Protein AF-A0A7M2WQ96-F1 (afdb_monomer)

Radius of gyration: 21.49 Å; Cα contacts (8 Å, |Δi|>4): 240; chains: 1; bounding box: 74×27×40 Å

Secondary structure (DSSP, 8-state):
--HHHHHHHHHHHHHHHHHGGG-----EEE---S------GGG-EEESS--SEEEEEEEEE--S---TTS-SB-HHHHHHHHHHHHHTT-SEEE---TT---EEEEEETTEEEEEEB-SSTT--BEEEEEEEPP-

Nearest PDB structures (foldseek):
  7sa7-assembly4_D  TM=3.647E-01  e=1.748E+00  Homo sapiens
  5i7p-assembly1_A  TM=3.493E-01  e=2.413E+00  Homo sapiens
  2kc5-assembly1_A  TM=4.241E-01  e=8.759E+00  Escherichia coli K-12
  3g7k-assembly1_B  TM=3.900E-01  e=9.964E+00  Eubacterium barkeri
  6uug-assembly1_A  TM=2.783E-01  e=9.342E+00  Pseudomonas fluorescens Pf0-1

Structure (mmCIF, N/CA/C/O backbone):
data_AF-A0A7M2WQ96-F1
#
_entry.id   AF-A0A7M2WQ96-F1
#
loop_
_atom_site.group_PDB
_atom_site.id
_atom_site.type_symbol
_atom_site.label_atom_id
_atom_site.label_alt_id
_atom_site.label_comp_id
_atom_site.label_asym_id
_atom_site.label_entity_id
_atom_site.label_seq_id
_atom_site.pdbx_PDB_ins_code
_atom_site.Cartn_x
_atom_site.Cartn_y
_atom_site.Cartn_z
_atom_site.occupancy
_atom_site.B_iso_or_equiv
_atom_site.auth_seq_id
_atom_site.auth_comp_id
_atom_site.auth_asym_id
_atom_site.auth_atom_id
_atom_site.pdbx_PDB_model_num
ATOM 1 N N . MET A 1 1 ? -58.706 2.423 -22.408 1.00 50.62 1 MET A N 1
ATOM 2 C CA . MET A 1 1 ? -57.284 2.558 -22.021 1.00 50.62 1 MET A CA 1
ATOM 3 C C . MET A 1 1 ? -57.233 2.533 -20.495 1.00 50.62 1 MET A C 1
ATOM 5 O O . MET A 1 1 ? -57.739 3.456 -19.873 1.00 50.62 1 MET A O 1
ATOM 9 N N . ASN A 1 2 ? -56.808 1.419 -19.890 1.00 46.25 2 ASN A N 1
ATOM 10 C CA . ASN A 1 2 ? -56.993 1.155 -18.454 1.00 46.25 2 ASN A CA 1
ATOM 11 C C . ASN A 1 2 ? -56.008 1.972 -17.598 1.00 46.25 2 ASN A C 1
ATOM 13 O O . ASN A 1 2 ? -54.815 1.677 -17.581 1.00 46.25 2 ASN A O 1
ATOM 17 N N . LEU A 1 3 ? -56.512 2.969 -16.858 1.00 53.66 3 LEU A N 1
ATOM 18 C CA . LEU A 1 3 ? -55.719 3.820 -15.952 1.00 53.66 3 LEU A CA 1
ATOM 19 C C . LEU A 1 3 ? -55.019 3.041 -14.816 1.00 53.66 3 LEU A C 1
ATOM 21 O O . LEU A 1 3 ? -54.061 3.542 -14.229 1.00 53.66 3 LEU A O 1
ATOM 25 N N . SER A 1 4 ? -55.465 1.819 -14.503 1.00 52.53 4 SER A N 1
ATOM 26 C CA . SER A 1 4 ? -54.867 0.964 -13.467 1.00 52.53 4 SER A CA 1
ATOM 27 C C . SER A 1 4 ? -53.479 0.427 -13.842 1.00 52.53 4 SER A C 1
ATOM 29 O O . SER A 1 4 ? -52.626 0.312 -12.964 1.00 52.53 4 SER A O 1
ATOM 31 N N . LEU A 1 5 ? -53.224 0.170 -15.131 1.00 52.66 5 LEU A N 1
ATOM 32 C CA . LEU A 1 5 ? -51.937 -0.340 -15.627 1.00 52.66 5 LEU A CA 1
ATOM 33 C C . LEU A 1 5 ? -50.835 0.731 -15.558 1.00 52.66 5 LEU A C 1
ATOM 35 O O . LEU A 1 5 ? -49.722 0.445 -15.127 1.00 52.66 5 LEU A O 1
ATOM 39 N N . LEU A 1 6 ? -51.168 1.985 -15.889 1.00 52.81 6 LEU A N 1
ATOM 40 C CA . LEU A 1 6 ? -50.250 3.130 -15.793 1.00 52.81 6 LEU A CA 1
ATOM 41 C C . LEU A 1 6 ? -49.799 3.396 -14.346 1.00 52.81 6 LEU A C 1
ATOM 43 O O . LEU A 1 6 ? -48.627 3.669 -14.099 1.00 52.81 6 LEU A O 1
ATOM 47 N N . ARG A 1 7 ? -50.711 3.254 -13.376 1.00 56.72 7 ARG A N 1
ATOM 48 C CA . ARG A 1 7 ? -50.422 3.447 -11.946 1.00 56.72 7 ARG A CA 1
ATOM 49 C C . ARG A 1 7 ? -49.571 2.315 -11.351 1.00 56.72 7 ARG A C 1
ATOM 51 O O . ARG A 1 7 ? -48.747 2.585 -10.480 1.00 56.72 7 ARG A O 1
ATOM 58 N N . GLN A 1 8 ? -49.732 1.078 -11.833 1.00 57.31 8 GLN A N 1
ATOM 59 C CA . GLN A 1 8 ? -48.873 -0.055 -11.457 1.00 57.31 8 GLN A CA 1
ATOM 60 C C . GLN A 1 8 ? -47.435 0.127 -11.961 1.00 57.31 8 GLN A C 1
ATOM 62 O O . GLN A 1 8 ? -46.496 -0.062 -11.189 1.00 57.31 8 GLN A O 1
ATOM 67 N N . SER A 1 9 ? -47.250 0.564 -13.211 1.00 60.22 9 SER A N 1
ATOM 68 C CA . SER A 1 9 ? -45.914 0.805 -13.773 1.00 60.22 9 SER A CA 1
ATOM 69 C C . SER A 1 9 ? -45.157 1.925 -13.051 1.00 60.22 9 SER A C 1
ATOM 71 O O . SER A 1 9 ? -43.971 1.761 -12.776 1.00 60.22 9 SER A O 1
ATOM 73 N N . SER A 1 10 ? -45.819 3.023 -12.665 1.00 64.94 10 SER A N 1
ATOM 74 C CA . SER A 1 10 ? -45.162 4.101 -11.903 1.00 64.94 10 SER A CA 1
ATOM 75 C C . SER A 1 10 ? -44.695 3.661 -10.512 1.00 64.94 10 SER A C 1
ATOM 77 O O . SER A 1 10 ? -43.634 4.091 -10.065 1.00 64.94 10 SER A O 1
ATOM 79 N N . PHE A 1 11 ? -45.445 2.784 -9.838 1.00 68.31 11 PHE A N 1
ATOM 80 C CA . PHE A 1 11 ? -45.073 2.290 -8.508 1.00 68.31 11 PHE A CA 1
ATOM 81 C C . PHE A 1 11 ? -43.862 1.351 -8.566 1.00 68.31 11 PHE A C 1
ATOM 83 O O . PHE A 1 11 ? -42.965 1.442 -7.732 1.00 68.31 11 PHE A O 1
ATOM 90 N N . VAL A 1 12 ? -43.802 0.492 -9.590 1.00 72.81 12 VAL A N 1
ATOM 91 C CA . VAL A 1 12 ? -42.665 -0.412 -9.821 1.00 72.81 12 VAL A CA 1
ATOM 92 C C . VAL A 1 12 ? -41.401 0.378 -10.172 1.00 72.81 12 VAL A C 1
ATOM 94 O O . VAL A 1 12 ? -40.342 0.100 -9.618 1.00 72.81 12 VAL A O 1
ATOM 97 N N . VAL A 1 13 ? -41.505 1.408 -11.019 1.00 74.56 13 VAL A N 1
ATOM 98 C CA . VAL A 1 13 ? -40.361 2.271 -11.372 1.00 74.56 13 VAL A CA 1
ATOM 99 C C . VAL A 1 13 ? -39.829 3.026 -10.149 1.00 74.56 13 VAL A C 1
ATOM 101 O O . VAL A 1 13 ? -38.616 3.098 -9.955 1.00 74.56 13 VAL A O 1
ATOM 104 N N . MET A 1 14 ? -40.715 3.530 -9.285 1.00 74.38 14 MET A N 1
ATOM 105 C CA . MET A 1 14 ? -40.312 4.210 -8.051 1.00 74.38 14 MET A CA 1
ATOM 106 C C . MET A 1 14 ? -39.611 3.251 -7.075 1.00 74.38 14 MET A C 1
ATOM 108 O O . MET A 1 14 ? -38.559 3.590 -6.540 1.00 74.38 14 MET A O 1
ATOM 112 N N . LEU A 1 15 ? -40.132 2.030 -6.911 1.00 75.19 15 LEU A N 1
ATOM 113 C CA . LEU A 1 15 ? -39.548 1.011 -6.033 1.00 75.19 15 LEU A CA 1
ATOM 114 C C . LEU A 1 15 ? -38.154 0.556 -6.511 1.00 75.19 15 LEU A C 1
ATOM 116 O O . LEU A 1 15 ? -37.229 0.426 -5.708 1.00 75.19 15 LEU A O 1
ATOM 120 N N . VAL A 1 16 ? -37.986 0.362 -7.824 1.00 72.06 16 VAL A N 1
ATOM 121 C CA . VAL A 1 16 ? -36.699 -0.017 -8.435 1.00 72.06 16 VAL A CA 1
ATOM 122 C C . VAL A 1 16 ? -35.679 1.122 -8.319 1.00 72.06 16 VAL A C 1
ATOM 124 O O . VAL A 1 16 ? -34.520 0.870 -7.990 1.00 72.06 16 VAL A O 1
ATOM 127 N N . SER A 1 17 ? -36.107 2.379 -8.491 1.00 68.25 17 SER A N 1
ATOM 128 C CA . SER A 1 17 ? -35.241 3.550 -8.300 1.00 68.25 17 SER A CA 1
ATOM 129 C C . SER A 1 17 ? -34.750 3.695 -6.856 1.00 68.25 17 SER A C 1
ATOM 131 O O . SER A 1 17 ? -33.622 4.140 -6.650 1.00 68.25 17 SER A O 1
ATOM 133 N N . THR A 1 18 ? -35.558 3.331 -5.854 1.00 69.06 18 THR A N 1
ATOM 134 C CA . THR A 1 18 ? -35.142 3.390 -4.443 1.00 69.06 18 THR A CA 1
ATOM 135 C C . THR A 1 18 ? -34.155 2.275 -4.080 1.00 69.06 18 THR A C 1
ATOM 137 O O . THR A 1 18 ? -33.228 2.526 -3.313 1.00 69.06 18 THR A O 1
ATOM 140 N N . MET A 1 19 ? -34.275 1.070 -4.656 1.00 66.75 19 MET A N 1
ATOM 141 C CA . MET A 1 19 ? -33.311 -0.012 -4.389 1.00 66.75 19 MET A CA 1
ATOM 142 C C . MET A 1 19 ? -31.907 0.269 -4.942 1.00 66.75 19 MET A C 1
ATOM 144 O O . MET A 1 19 ? -30.928 -0.148 -4.328 1.00 66.75 19 MET A O 1
ATOM 148 N N . MET A 1 20 ? -31.781 1.010 -6.049 1.00 64.69 20 MET A N 1
ATOM 149 C CA . MET A 1 20 ? -30.467 1.357 -6.616 1.00 64.69 20 MET A CA 1
ATOM 150 C C . MET A 1 20 ? -29.652 2.321 -5.735 1.00 64.69 20 MET A C 1
ATOM 152 O O . MET A 1 20 ? -28.431 2.371 -5.856 1.00 64.69 20 MET A O 1
ATOM 156 N N . LEU A 1 21 ? -30.293 3.049 -4.813 1.00 63.53 21 LEU A N 1
ATOM 157 C CA . LEU A 1 21 ? -29.623 4.014 -3.930 1.00 63.53 21 LEU A CA 1
ATOM 158 C C . LEU A 1 21 ? -28.913 3.369 -2.726 1.00 63.53 21 LEU A C 1
ATOM 160 O O . LEU A 1 21 ? -28.171 4.053 -2.026 1.00 63.53 21 LEU A O 1
ATOM 164 N N . LEU A 1 22 ? -29.109 2.068 -2.478 1.00 60.03 22 LEU A N 1
ATOM 165 C CA . LEU A 1 22 ? -28.525 1.363 -1.327 1.00 60.03 22 LEU A CA 1
ATOM 166 C C . LEU A 1 22 ? -27.207 0.633 -1.649 1.00 60.03 22 LEU A C 1
ATOM 168 O O . LEU A 1 22 ? -26.579 0.073 -0.752 1.00 60.03 22 LEU A O 1
ATOM 172 N N . CYS A 1 23 ? -26.742 0.663 -2.901 1.00 58.31 23 CYS A N 1
ATOM 173 C CA . CYS A 1 23 ? -25.474 0.055 -3.315 1.00 58.31 23 CYS A CA 1
ATOM 174 C C . CYS A 1 23 ? -24.285 1.013 -3.113 1.00 58.31 23 CYS A C 1
ATOM 176 O O . CYS A 1 23 ? -23.591 1.371 -4.060 1.00 58.31 23 CYS A O 1
ATOM 178 N N . GLY A 1 24 ? -24.045 1.443 -1.874 1.00 57.66 24 GLY A N 1
ATOM 179 C CA . GLY A 1 24 ? -22.825 2.160 -1.499 1.00 57.66 24 GLY A CA 1
ATOM 180 C C . GLY A 1 24 ? -21.794 1.200 -0.906 1.00 57.66 24 GLY A C 1
ATOM 181 O O . GLY A 1 24 ? -21.952 0.760 0.230 1.00 57.66 24 GLY A O 1
ATOM 182 N N . CYS A 1 25 ? -20.728 0.873 -1.642 1.00 64.06 25 CYS A N 1
ATOM 183 C CA . CYS A 1 25 ? -19.569 0.179 -1.072 1.00 64.06 25 CYS A CA 1
ATOM 184 C C . CYS A 1 25 ? -18.774 1.185 -0.223 1.00 64.06 25 CYS A C 1
ATOM 186 O O . CYS A 1 25 ? -17.963 1.949 -0.740 1.00 64.06 25 CYS A O 1
ATOM 188 N N . GLY A 1 26 ? -19.085 1.268 1.070 1.00 70.25 26 GLY A N 1
ATOM 189 C CA . GLY A 1 26 ? -18.451 2.216 1.984 1.00 70.25 26 GLY A CA 1
ATOM 190 C C . GLY A 1 26 ? -17.167 1.653 2.587 1.00 70.25 26 GLY A C 1
ATOM 191 O O . GLY A 1 26 ? -17.224 0.851 3.519 1.00 70.25 26 GLY A O 1
ATOM 192 N N . SER A 1 27 ? -16.007 2.091 2.101 1.00 79.25 27 SER A N 1
ATOM 193 C CA . SER A 1 27 ? -14.752 1.964 2.847 1.00 79.25 27 SER A CA 1
ATOM 194 C C . SER A 1 27 ? -14.694 3.040 3.930 1.00 79.25 27 SER A C 1
ATOM 196 O O . SER A 1 27 ? -14.905 4.218 3.642 1.00 79.25 27 SER A O 1
ATOM 198 N N . THR A 1 28 ? -14.395 2.659 5.168 1.00 86.88 28 THR A N 1
ATOM 199 C CA . THR A 1 28 ? -14.313 3.584 6.304 1.00 86.88 28 THR A CA 1
ATOM 200 C C . THR A 1 28 ? -12.869 3.708 6.777 1.00 86.88 28 THR A C 1
ATOM 202 O O . THR A 1 28 ? -12.295 2.745 7.290 1.00 86.88 28 THR A O 1
ATOM 205 N N . VAL A 1 29 ? -12.296 4.905 6.643 1.00 88.00 29 VAL A N 1
ATOM 206 C CA . VAL A 1 29 ? -11.021 5.250 7.285 1.00 88.00 29 VAL A CA 1
ATOM 207 C C . VAL A 1 29 ? -11.301 5.590 8.743 1.00 88.00 29 VAL A C 1
ATOM 209 O O . VAL A 1 29 ? -12.148 6.440 9.022 1.00 88.00 29 VAL A O 1
ATOM 212 N N . VAL A 1 30 ? -10.610 4.936 9.672 1.00 91.38 30 VAL A N 1
ATOM 213 C CA . VAL A 1 30 ? -10.720 5.224 11.107 1.00 91.38 30 VAL A CA 1
ATOM 214 C C . VAL A 1 30 ? -9.448 5.900 11.632 1.00 91.38 30 VAL A C 1
ATOM 216 O O . VAL A 1 30 ? -8.381 5.729 11.036 1.00 91.38 30 VAL A O 1
ATOM 219 N N . PRO A 1 31 ? -9.541 6.696 12.715 1.00 89.38 31 PRO A N 1
ATOM 220 C CA . PRO A 1 31 ? -8.373 7.336 13.312 1.00 89.38 31 PRO A CA 1
ATOM 221 C C . PRO A 1 31 ? -7.343 6.309 13.782 1.00 89.38 31 PRO A C 1
ATOM 223 O O . PRO A 1 31 ? -7.708 5.280 14.351 1.00 89.38 31 PRO A O 1
ATOM 226 N N . THR A 1 32 ? -6.062 6.617 13.592 1.00 87.31 32 THR A N 1
ATOM 227 C CA . THR A 1 32 ? -4.958 5.766 14.042 1.00 87.31 32 THR A CA 1
ATOM 228 C C . THR A 1 32 ? -4.967 5.627 15.565 1.00 87.31 32 THR A C 1
ATOM 230 O O . THR A 1 32 ? -5.014 6.632 16.276 1.00 87.31 32 THR A O 1
ATOM 233 N N . THR A 1 33 ? -4.864 4.405 16.091 1.00 86.94 33 THR A N 1
ATOM 234 C CA . THR A 1 33 ? -4.889 4.163 17.552 1.00 86.94 33 THR A CA 1
ATOM 235 C C . THR A 1 33 ? -3.541 4.387 18.252 1.00 86.94 33 THR A C 1
ATOM 237 O O . THR A 1 33 ? -3.394 4.052 19.424 1.00 86.94 33 THR A O 1
ATOM 240 N N . GLY A 1 34 ? -2.549 4.938 17.549 1.00 83.62 34 GLY A N 1
ATOM 241 C CA . GLY A 1 34 ? -1.189 5.161 18.046 1.00 83.62 34 GLY A CA 1
ATOM 242 C C . GLY A 1 34 ? -0.156 4.163 17.501 1.00 83.62 34 GLY A C 1
ATOM 243 O O . GLY A 1 34 ? -0.461 3.404 16.578 1.00 83.62 34 GLY A O 1
ATOM 244 N N . PRO A 1 35 ? 1.081 4.183 18.036 1.00 85.69 35 PRO A N 1
ATOM 245 C CA . PRO A 1 35 ? 2.169 3.316 17.588 1.00 85.69 35 PRO A CA 1
ATOM 246 C C . PRO A 1 35 ? 1.820 1.831 17.712 1.00 85.69 35 PRO A C 1
ATOM 248 O O . PRO A 1 35 ? 1.221 1.401 18.699 1.00 85.69 35 PRO A O 1
ATOM 251 N N . ARG A 1 36 ? 2.233 1.041 16.722 1.00 88.94 36 ARG A N 1
ATOM 252 C CA . ARG A 1 36 ? 2.021 -0.409 16.669 1.00 88.94 36 ARG A CA 1
ATOM 253 C C . ARG A 1 36 ? 3.369 -1.132 16.698 1.00 88.94 36 ARG A C 1
ATOM 255 O O . ARG A 1 36 ? 4.342 -0.596 16.168 1.00 88.94 36 ARG A O 1
ATOM 262 N N . PRO A 1 37 ? 3.454 -2.332 17.298 1.00 92.12 37 PRO A N 1
ATOM 263 C CA . PRO A 1 37 ? 4.637 -3.168 17.143 1.00 92.12 37 PRO A CA 1
ATOM 264 C C . PRO A 1 37 ? 4.793 -3.568 15.674 1.00 92.12 37 PRO A C 1
ATOM 266 O O . PRO A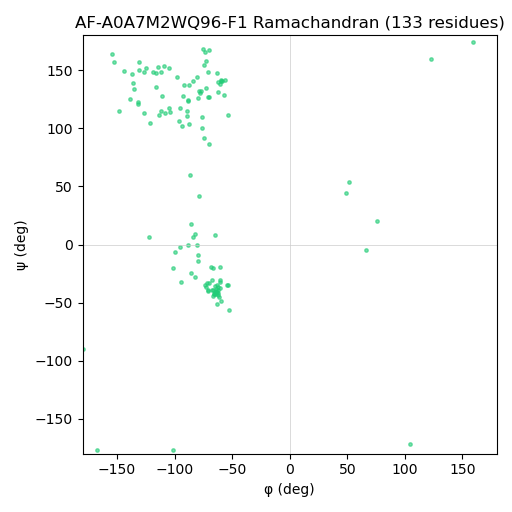 1 37 ? 3.795 -3.760 14.975 1.00 92.12 37 PRO A O 1
ATOM 269 N N . ALA A 1 38 ? 6.038 -3.717 15.227 1.00 94.56 38 ALA A N 1
ATOM 270 C CA . ALA A 1 38 ? 6.321 -4.203 13.886 1.00 94.56 38 ALA A CA 1
ATOM 271 C C . ALA A 1 38 ? 5.661 -5.573 13.649 1.00 94.56 38 ALA A C 1
ATOM 273 O O . ALA A 1 38 ? 5.608 -6.424 14.542 1.00 94.56 38 ALA A O 1
ATOM 274 N N . THR A 1 39 ? 5.147 -5.776 12.441 1.00 94.19 39 THR A N 1
ATOM 275 C CA . THR A 1 39 ? 4.579 -7.048 11.979 1.00 94.19 39 THR A CA 1
ATOM 276 C C . THR A 1 39 ? 5.586 -7.779 11.082 1.00 94.19 39 THR A C 1
ATOM 278 O O . THR A 1 39 ? 6.723 -7.343 10.907 1.00 94.19 39 THR A O 1
ATOM 281 N N . SER A 1 40 ? 5.194 -8.927 10.523 1.00 96.31 40 SER A N 1
ATOM 282 C CA . SER A 1 40 ? 5.983 -9.611 9.493 1.00 96.31 40 SER A CA 1
ATOM 283 C C . SER A 1 40 ? 5.621 -9.071 8.102 1.00 96.31 40 SER A C 1
ATOM 285 O O . SER A 1 40 ? 4.426 -8.965 7.817 1.00 96.31 40 SER A O 1
ATOM 287 N N . PRO A 1 41 ? 6.593 -8.828 7.200 1.00 96.81 41 PRO A N 1
ATOM 288 C CA . PRO A 1 41 ? 6.314 -8.463 5.806 1.00 96.81 41 PRO A CA 1
ATOM 289 C C . PRO A 1 41 ? 5.395 -9.468 5.097 1.00 96.81 41 PRO A C 1
ATOM 291 O O . PRO A 1 41 ? 4.516 -9.081 4.333 1.00 96.81 41 PRO A O 1
ATOM 294 N N . ALA A 1 42 ? 5.518 -10.760 5.419 1.00 95.88 42 ALA A N 1
ATOM 295 C CA . ALA A 1 42 ? 4.668 -11.817 4.868 1.00 95.88 42 ALA A CA 1
ATOM 296 C C . ALA A 1 42 ? 3.196 -11.716 5.317 1.00 95.88 42 ALA A C 1
ATOM 298 O O . ALA A 1 42 ? 2.312 -12.265 4.664 1.00 95.88 42 ALA A O 1
ATOM 299 N N . ALA A 1 43 ? 2.918 -11.011 6.418 1.00 94.50 43 ALA A N 1
ATOM 300 C CA . ALA A 1 43 ? 1.565 -10.773 6.918 1.00 94.50 43 ALA A CA 1
ATOM 301 C C . ALA A 1 43 ? 0.910 -9.512 6.318 1.00 94.50 43 ALA A C 1
ATOM 303 O O . ALA A 1 43 ? -0.226 -9.194 6.675 1.00 94.50 43 ALA A O 1
ATOM 304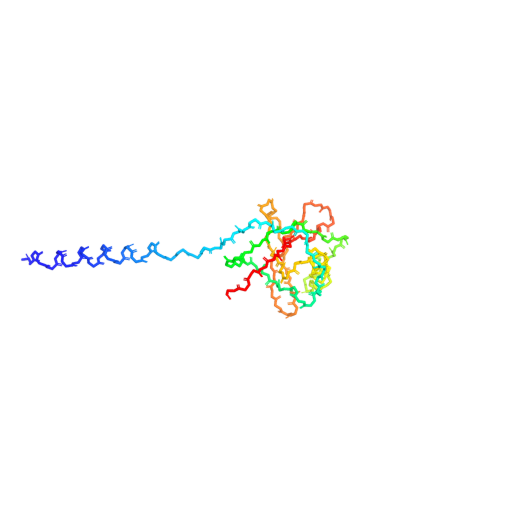 N N . VAL A 1 44 ? 1.607 -8.785 5.436 1.00 97.75 44 VAL A N 1
ATOM 305 C CA . VAL A 1 44 ? 1.098 -7.575 4.782 1.00 97.75 44 VAL A CA 1
ATOM 306 C C . VAL A 1 44 ? 0.380 -7.944 3.484 1.00 97.75 44 VAL A C 1
ATOM 308 O O . VAL A 1 44 ? 1.005 -8.338 2.498 1.00 97.75 44 VAL A O 1
ATOM 311 N N . ALA A 1 45 ? -0.943 -7.787 3.470 1.00 96.69 45 ALA A N 1
ATOM 312 C CA . ALA A 1 45 ? -1.764 -8.028 2.284 1.00 96.69 45 ALA A CA 1
ATOM 313 C C . ALA A 1 45 ? -1.729 -6.837 1.308 1.00 96.69 45 ALA A C 1
ATOM 315 O O . ALA A 1 45 ? -1.702 -5.682 1.735 1.00 96.69 45 ALA A O 1
ATOM 316 N N . LEU A 1 46 ? -1.763 -7.101 -0.001 1.00 96.75 46 LEU A N 1
ATOM 317 C CA . LEU A 1 46 ? -1.887 -6.055 -1.021 1.00 96.75 46 LEU A CA 1
ATOM 318 C C . LEU A 1 46 ? -3.350 -5.676 -1.239 1.00 96.75 46 LEU A C 1
ATOM 320 O O . LEU A 1 46 ? -4.224 -6.536 -1.316 1.00 96.75 46 LEU A O 1
ATOM 324 N N . PHE A 1 47 ? -3.592 -4.382 -1.421 1.00 96.69 47 PHE A N 1
ATOM 325 C CA . PHE A 1 47 ? -4.901 -3.831 -1.737 1.00 96.69 47 PHE A CA 1
ATOM 326 C C . PHE A 1 47 ? -4.782 -2.866 -2.9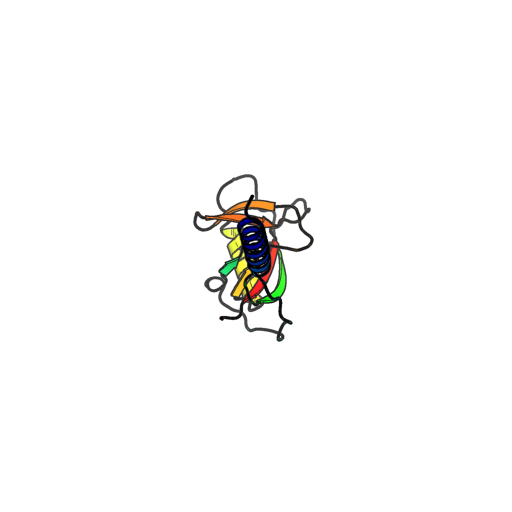16 1.00 96.69 47 PHE A C 1
ATOM 328 O O . PHE A 1 47 ? -4.069 -1.868 -2.829 1.00 96.69 47 PHE A O 1
ATOM 335 N N . GLN A 1 48 ? -5.492 -3.135 -4.015 1.00 94.75 48 GLN A N 1
ATOM 336 C CA . GLN A 1 48 ? -5.684 -2.139 -5.079 1.00 94.75 48 GLN A CA 1
ATOM 337 C C . GLN A 1 48 ? -6.827 -1.176 -4.756 1.00 94.75 48 GLN A C 1
ATOM 339 O O . GLN A 1 48 ? -6.767 -0.020 -5.165 1.00 94.75 48 GLN A O 1
ATOM 344 N N . ASP A 1 49 ? -7.806 -1.631 -3.971 1.00 93.81 49 ASP A N 1
ATOM 345 C CA . ASP A 1 49 ? -8.955 -0.854 -3.515 1.00 93.81 49 ASP A CA 1
ATOM 346 C C . ASP A 1 49 ? -8.984 -0.734 -1.987 1.00 93.81 49 ASP A C 1
ATOM 348 O O . ASP A 1 49 ? -8.549 -1.656 -1.288 1.00 93.81 49 ASP A O 1
ATOM 352 N N . PRO A 1 50 ? -9.510 0.377 -1.440 1.00 94.50 50 PRO A N 1
ATOM 353 C CA . PRO A 1 50 ? -9.626 0.559 -0.002 1.00 94.50 50 PRO A CA 1
ATOM 354 C C . PRO A 1 50 ? -10.435 -0.568 0.667 1.00 94.50 50 PRO A C 1
ATOM 356 O O . PRO A 1 50 ? -11.566 -0.845 0.255 1.00 94.50 50 PRO A O 1
ATOM 359 N N . PRO A 1 51 ? -9.915 -1.202 1.733 1.00 94.31 51 PRO A N 1
ATOM 360 C CA . PRO A 1 51 ? -10.674 -2.195 2.485 1.00 94.31 51 PRO A CA 1
ATOM 361 C C . PRO A 1 51 ? -11.815 -1.550 3.287 1.00 94.31 51 PRO A C 1
ATOM 363 O O . PRO A 1 51 ? -11.879 -0.337 3.478 1.00 94.31 51 PRO A O 1
ATOM 366 N N . SER A 1 52 ? -12.734 -2.370 3.808 1.00 91.88 52 SER A N 1
ATOM 367 C CA . SER A 1 52 ? -13.963 -1.865 4.440 1.00 91.88 52 SER A CA 1
ATOM 368 C C . SER A 1 52 ? -13.730 -1.001 5.683 1.00 91.88 52 SER A C 1
ATOM 370 O O . SER A 1 52 ? -14.483 -0.060 5.915 1.00 91.88 52 SER A O 1
ATOM 372 N N . LYS A 1 53 ? -12.724 -1.324 6.506 1.00 94.12 53 LYS A N 1
ATOM 373 C CA . LYS A 1 53 ? -12.401 -0.581 7.731 1.00 94.12 53 LYS A CA 1
ATOM 374 C C . LYS A 1 53 ? -10.903 -0.639 8.008 1.00 94.12 53 LYS A C 1
ATOM 376 O O . LYS A 1 53 ? -10.376 -1.722 8.271 1.00 94.12 53 LYS A O 1
ATOM 381 N N . TYR A 1 54 ? -10.229 0.504 7.955 1.00 95.75 54 TYR A N 1
ATOM 382 C CA . TYR A 1 54 ? -8.777 0.557 8.114 1.00 95.75 54 TYR A CA 1
ATOM 383 C C . TYR A 1 54 ? -8.272 1.886 8.668 1.00 95.75 54 TYR A C 1
ATOM 385 O O . TYR A 1 54 ? -8.919 2.921 8.528 1.00 95.75 54 TYR A O 1
ATOM 393 N N . GLU A 1 55 ? -7.091 1.845 9.270 1.00 95.81 55 GLU A N 1
ATOM 394 C CA . GLU A 1 55 ? -6.309 3.013 9.667 1.00 95.81 55 GLU A CA 1
ATOM 395 C C . GLU A 1 55 ? -5.239 3.298 8.617 1.00 95.81 55 GLU A C 1
ATOM 397 O O . GLU A 1 55 ? -4.631 2.374 8.071 1.00 95.81 55 GLU A O 1
ATOM 402 N N . VAL A 1 56 ? -4.965 4.578 8.377 1.00 96.12 56 VAL A N 1
ATOM 403 C CA . VAL A 1 56 ? -3.791 5.005 7.613 1.00 96.12 56 VAL A CA 1
ATOM 404 C C . VAL A 1 56 ? -2.629 5.172 8.582 1.00 96.12 56 VAL A C 1
ATOM 406 O O . VAL A 1 56 ? -2.724 5.926 9.549 1.00 96.12 56 VAL A O 1
ATOM 409 N N . LEU A 1 57 ? -1.533 4.461 8.327 1.00 95.62 57 LEU A N 1
ATOM 410 C CA . LEU A 1 57 ? -0.308 4.572 9.121 1.00 95.62 57 LEU A CA 1
ATOM 411 C C . LEU A 1 57 ? 0.666 5.572 8.492 1.00 95.62 57 LEU A C 1
ATOM 413 O O . LEU A 1 57 ? 1.382 6.269 9.203 1.00 95.62 57 LEU A O 1
ATOM 417 N N . GLY A 1 58 ? 0.663 5.679 7.162 1.00 95.25 58 GLY A N 1
ATOM 418 C CA . GLY A 1 58 ? 1.416 6.691 6.429 1.00 95.25 58 GLY A CA 1
ATOM 419 C C . GLY A 1 58 ? 1.653 6.310 4.973 1.00 95.25 58 GLY A C 1
ATOM 420 O O . GLY A 1 58 ? 1.322 5.209 4.537 1.00 95.25 58 GLY A O 1
ATOM 421 N N . ILE A 1 59 ? 2.229 7.238 4.212 1.00 95.69 59 ILE A N 1
ATOM 422 C CA . ILE A 1 59 ? 2.669 6.993 2.837 1.00 95.69 59 ILE A CA 1
ATOM 423 C C . ILE A 1 59 ? 4.137 6.578 2.882 1.00 95.69 59 ILE A C 1
ATOM 425 O O . ILE A 1 59 ? 4.965 7.295 3.443 1.00 95.69 59 ILE A O 1
ATOM 429 N N . ILE A 1 60 ? 4.454 5.451 2.258 1.00 95.81 60 ILE A N 1
ATOM 430 C CA . ILE A 1 60 ? 5.811 4.914 2.148 1.00 95.81 60 ILE A CA 1
ATOM 431 C C . ILE A 1 60 ? 6.261 4.916 0.690 1.00 95.81 60 ILE A C 1
ATOM 433 O O . ILE A 1 60 ? 5.441 4.864 -0.233 1.00 95.81 60 ILE A O 1
ATOM 437 N N . LYS A 1 61 ? 7.575 5.009 0.492 1.00 93.56 61 LYS A N 1
ATOM 438 C CA . LYS A 1 61 ? 8.211 4.985 -0.826 1.00 93.56 61 LYS A CA 1
ATOM 439 C C . LYS A 1 61 ? 9.355 3.992 -0.834 1.00 93.56 61 LYS A C 1
ATOM 441 O O . LYS A 1 61 ? 9.998 3.812 0.204 1.00 93.56 61 LYS A O 1
ATOM 446 N N . THR A 1 62 ? 9.628 3.405 -1.989 1.00 91.31 62 THR A N 1
ATOM 447 C CA . THR A 1 62 ? 10.859 2.645 -2.186 1.00 91.31 62 THR A CA 1
ATOM 448 C C . THR A 1 62 ? 12.077 3.564 -2.281 1.00 91.31 62 THR A C 1
ATOM 450 O O . THR A 1 62 ? 11.950 4.759 -2.571 1.00 91.31 62 THR A O 1
ATOM 453 N N . GLU A 1 63 ? 13.257 3.017 -2.014 1.00 82.00 63 GLU A N 1
ATOM 454 C CA . GLU A 1 63 ? 14.537 3.705 -2.162 1.00 82.00 63 GLU A CA 1
ATOM 455 C C . GLU A 1 63 ? 15.297 3.149 -3.366 1.00 82.00 63 GLU A C 1
ATOM 457 O O . GLU A 1 63 ? 15.745 2.008 -3.369 1.00 82.00 63 GLU A O 1
ATOM 462 N N . GLY A 1 64 ? 15.466 3.981 -4.396 1.00 67.56 64 GLY A N 1
ATOM 463 C CA . GLY A 1 64 ? 16.289 3.661 -5.562 1.00 67.56 64 GLY A CA 1
ATOM 464 C C . GLY A 1 64 ? 15.533 3.732 -6.885 1.00 67.56 64 GLY A C 1
ATOM 465 O O . GLY A 1 64 ? 14.306 3.688 -6.947 1.00 67.56 64 GLY A O 1
ATOM 466 N N . SER A 1 65 ? 16.289 3.870 -7.975 1.00 58.72 65 SER A N 1
ATOM 467 C CA . SER A 1 65 ? 15.750 3.769 -9.328 1.00 58.72 65 SER A CA 1
ATOM 468 C C . SER A 1 65 ? 15.500 2.306 -9.658 1.00 58.72 65 SER A C 1
ATOM 470 O O . SER A 1 65 ? 16.428 1.580 -10.008 1.00 58.72 65 SER A O 1
ATOM 472 N N . PHE A 1 66 ? 14.250 1.876 -9.553 1.00 65.00 66 PHE A N 1
ATOM 473 C CA . PHE A 1 66 ? 13.840 0.626 -10.175 1.00 65.00 66 PHE A CA 1
ATOM 474 C C . PHE A 1 66 ? 13.843 0.851 -11.684 1.00 65.00 66 PHE A C 1
ATOM 476 O O . PHE A 1 66 ? 13.266 1.822 -12.180 1.00 65.00 66 PHE A O 1
ATOM 483 N N . GLU A 1 67 ? 14.544 -0.006 -12.417 1.00 63.03 67 GLU A N 1
ATOM 484 C CA . GLU A 1 67 ? 14.499 -0.010 -13.874 1.00 63.03 67 GLU A CA 1
ATOM 485 C C . GLU A 1 67 ? 13.115 -0.512 -14.294 1.00 63.03 67 GLU A C 1
ATOM 487 O O . GLU A 1 67 ? 12.886 -1.691 -14.524 1.00 63.03 67 GLU A O 1
ATOM 492 N N . TRP A 1 68 ? 12.156 0.412 -14.377 1.00 64.75 68 TRP A N 1
ATOM 493 C CA . TRP A 1 68 ? 10.794 0.172 -14.869 1.00 64.75 68 TRP A CA 1
ATOM 494 C C . TRP A 1 68 ? 10.740 -0.219 -16.360 1.00 64.75 68 TRP A C 1
ATOM 496 O O . TRP A 1 68 ? 9.663 -0.218 -16.953 1.00 64.75 68 TRP A O 1
ATOM 506 N N . GLU A 1 69 ? 11.897 -0.453 -16.984 1.00 54.72 69 GLU A N 1
ATOM 507 C CA . GLU A 1 69 ? 12.079 -0.697 -18.416 1.00 54.72 69 GLU A CA 1
ATOM 508 C C . GLU A 1 69 ? 11.887 -2.172 -18.789 1.00 54.72 69 GLU A C 1
ATOM 510 O O . GLU A 1 69 ? 11.453 -2.454 -19.905 1.00 54.72 69 GLU A O 1
ATOM 515 N N . GLU A 1 70 ? 12.081 -3.107 -17.853 1.00 52.06 70 GLU A N 1
ATOM 516 C CA . GLU A 1 70 ? 11.662 -4.498 -18.032 1.00 52.06 70 GLU A CA 1
ATOM 517 C C . GLU A 1 70 ? 10.265 -4.700 -17.444 1.00 52.06 70 GLU A C 1
ATOM 519 O O . GLU A 1 70 ? 10.058 -4.833 -16.236 1.00 52.06 70 GLU A O 1
ATOM 524 N N . VAL A 1 71 ? 9.272 -4.730 -18.334 1.00 53.38 71 VAL A N 1
ATOM 525 C 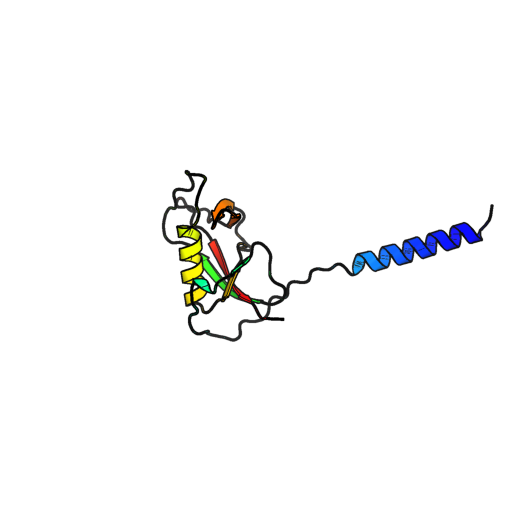CA . VAL A 1 71 ? 7.956 -5.285 -18.022 1.00 53.38 71 VAL A CA 1
ATOM 526 C C . VAL A 1 71 ? 8.175 -6.700 -17.500 1.00 53.38 71 VAL A C 1
ATOM 528 O O . VAL A 1 71 ? 8.579 -7.588 -18.245 1.00 53.38 71 VAL A O 1
ATOM 531 N N . GLY A 1 72 ? 7.910 -6.920 -16.220 1.00 59.94 72 GLY A N 1
ATOM 532 C CA . GLY A 1 72 ? 8.022 -8.257 -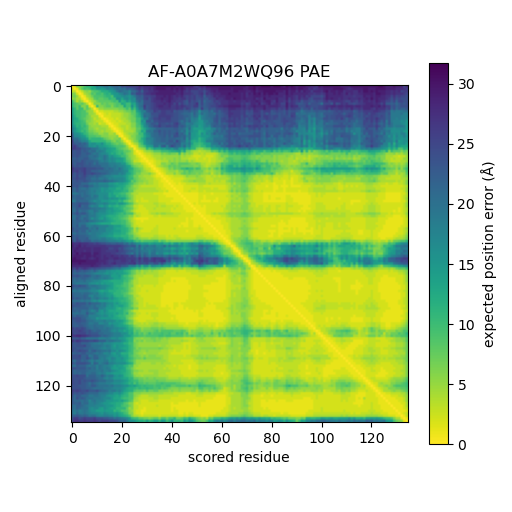15.671 1.00 59.94 72 GLY A CA 1
ATOM 533 C C . GLY A 1 72 ? 7.665 -8.288 -14.211 1.00 59.94 72 GLY A C 1
ATOM 534 O O . GLY A 1 72 ? 6.502 -8.483 -13.872 1.00 59.94 72 GLY A O 1
ATOM 535 N N . GLN A 1 73 ? 8.645 -8.091 -13.336 1.00 66.19 73 GLN A N 1
ATOM 536 C CA . GLN A 1 73 ? 8.502 -8.488 -11.941 1.00 66.19 73 GLN A CA 1
ATOM 537 C C . GLN A 1 73 ? 8.793 -7.341 -10.978 1.00 66.19 73 GLN A C 1
ATOM 539 O O . GLN A 1 73 ? 9.923 -6.889 -10.816 1.00 66.19 73 GLN A O 1
ATOM 544 N N . MET A 1 74 ? 7.745 -6.907 -10.284 1.00 83.50 74 MET A N 1
ATOM 545 C CA . MET A 1 74 ? 7.791 -5.905 -9.220 1.00 83.50 74 MET A CA 1
ATOM 546 C C . MET A 1 74 ? 8.112 -6.537 -7.856 1.00 83.50 74 MET A C 1
ATOM 548 O O . MET A 1 74 ? 7.868 -5.906 -6.832 1.00 83.50 74 MET A O 1
ATOM 552 N N . GLN A 1 75 ? 8.658 -7.762 -7.820 1.00 89.00 75 GLN A N 1
ATOM 553 C CA . GLN A 1 75 ? 8.863 -8.524 -6.583 1.00 89.00 75 GLN A CA 1
ATOM 554 C C . GLN A 1 75 ? 9.622 -7.706 -5.537 1.00 89.00 75 GLN A C 1
ATOM 556 O O . GLN A 1 75 ? 9.080 -7.389 -4.485 1.00 89.00 75 GLN A O 1
ATOM 561 N N . LYS A 1 76 ? 10.818 -7.222 -5.895 1.00 88.81 76 LYS A N 1
ATOM 562 C CA . LYS A 1 76 ? 11.650 -6.400 -5.003 1.00 88.81 76 LYS A CA 1
ATOM 563 C C . LYS A 1 76 ? 10.971 -5.097 -4.577 1.00 88.81 76 LYS A C 1
ATOM 565 O O . LYS A 1 76 ? 11.119 -4.681 -3.436 1.00 88.81 76 LYS A O 1
ATOM 570 N N . VAL A 1 77 ? 10.224 -4.465 -5.487 1.00 90.56 77 VAL A N 1
ATOM 571 C CA . VAL A 1 77 ? 9.499 -3.212 -5.224 1.00 90.56 77 VAL A CA 1
ATOM 572 C C . VAL A 1 77 ? 8.441 -3.427 -4.147 1.00 90.56 77 VAL A C 1
ATOM 574 O O . VAL A 1 77 ? 8.365 -2.672 -3.180 1.00 90.56 77 VAL A O 1
ATOM 577 N N . ILE A 1 78 ? 7.601 -4.446 -4.323 1.00 93.38 78 ILE A N 1
ATOM 578 C CA . ILE A 1 78 ? 6.511 -4.733 -3.393 1.00 93.38 78 ILE A CA 1
ATOM 579 C C . ILE A 1 78 ? 7.049 -5.309 -2.088 1.00 93.38 78 ILE A C 1
ATOM 581 O O . ILE A 1 78 ? 6.528 -4.948 -1.036 1.00 93.38 78 ILE A O 1
ATOM 585 N N . ASP A 1 79 ? 8.093 -6.134 -2.127 1.00 94.31 79 ASP A N 1
ATOM 586 C CA . ASP A 1 79 ? 8.717 -6.679 -0.922 1.00 94.31 79 ASP A CA 1
ATOM 587 C C . ASP A 1 79 ? 9.289 -5.557 -0.040 1.00 94.31 79 ASP A C 1
ATOM 589 O O . ASP A 1 79 ? 8.978 -5.509 1.150 1.00 94.31 79 ASP A O 1
ATOM 593 N N . GLU A 1 80 ? 9.995 -4.575 -0.614 1.00 94.69 80 GLU A N 1
ATOM 594 C CA . GLU A 1 80 ? 10.480 -3.409 0.143 1.00 94.69 80 GLU A CA 1
ATOM 595 C C . GLU A 1 80 ? 9.319 -2.586 0.734 1.00 94.69 80 GLU A C 1
ATOM 597 O O . GLU A 1 80 ? 9.355 -2.152 1.890 1.00 94.69 80 GLU A O 1
ATOM 602 N N . LEU A 1 81 ? 8.244 -2.381 -0.034 1.00 96.19 81 LEU A N 1
ATOM 603 C CA . LEU A 1 81 ? 7.057 -1.690 0.471 1.00 96.19 81 LEU A CA 1
ATOM 604 C C . LEU A 1 81 ? 6.375 -2.476 1.605 1.00 96.19 81 LEU A C 1
ATOM 606 O O . LEU A 1 81 ? 5.927 -1.869 2.582 1.00 96.19 81 LEU A O 1
ATOM 610 N N . LYS A 1 82 ? 6.314 -3.810 1.517 1.00 97.69 82 LYS A N 1
ATOM 611 C CA . LYS A 1 82 ? 5.803 -4.673 2.593 1.00 97.69 82 LYS A CA 1
ATOM 612 C C . LYS A 1 82 ? 6.670 -4.578 3.840 1.00 97.69 82 LYS A C 1
ATOM 614 O O . LYS A 1 82 ? 6.119 -4.478 4.932 1.00 97.69 82 LYS A O 1
ATOM 619 N N . GLU A 1 83 ? 7.992 -4.563 3.699 1.00 97.50 83 GLU A N 1
ATOM 620 C CA . GLU A 1 83 ? 8.920 -4.379 4.819 1.00 97.50 83 GLU A CA 1
ATOM 621 C C . GLU A 1 83 ? 8.690 -3.046 5.530 1.00 97.50 83 GLU A C 1
ATOM 623 O O . GLU A 1 83 ? 8.516 -3.012 6.751 1.00 97.50 83 GLU A O 1
ATOM 628 N N . LYS A 1 84 ? 8.594 -1.952 4.768 1.00 97.56 84 LYS A N 1
ATOM 629 C CA . LYS A 1 84 ? 8.319 -0.615 5.312 1.00 97.56 84 LYS A CA 1
ATOM 630 C C . LYS A 1 84 ? 6.949 -0.545 5.994 1.00 97.56 84 LYS A C 1
ATOM 632 O O . LYS A 1 84 ? 6.842 -0.008 7.096 1.00 97.56 84 LYS A O 1
ATOM 637 N N . ALA A 1 85 ? 5.907 -1.126 5.396 1.00 97.81 85 ALA A N 1
ATOM 638 C CA . ALA A 1 85 ? 4.580 -1.185 6.011 1.00 97.81 85 ALA A CA 1
ATOM 639 C C . ALA A 1 85 ? 4.578 -2.030 7.296 1.00 97.81 85 ALA A C 1
ATOM 641 O O . ALA A 1 85 ? 3.968 -1.637 8.294 1.00 97.81 85 ALA A O 1
ATOM 642 N N . ALA A 1 86 ? 5.291 -3.157 7.294 1.00 97.88 86 ALA A N 1
ATOM 643 C CA . ALA A 1 86 ? 5.407 -4.040 8.444 1.00 97.88 86 ALA A CA 1
ATOM 644 C C . ALA A 1 86 ? 6.165 -3.385 9.603 1.00 97.88 86 ALA A C 1
ATOM 646 O O . ALA A 1 86 ? 5.741 -3.493 10.754 1.00 97.88 86 ALA A O 1
ATOM 647 N N . ALA A 1 87 ? 7.224 -2.625 9.312 1.00 96.94 87 ALA A N 1
ATOM 648 C CA . ALA A 1 87 ? 7.964 -1.848 10.307 1.00 96.94 87 ALA A CA 1
ATOM 649 C C . ALA A 1 87 ? 7.086 -0.797 11.012 1.00 96.94 87 ALA A C 1
ATOM 651 O O . ALA A 1 87 ? 7.285 -0.513 12.191 1.00 96.94 87 ALA A O 1
ATOM 652 N N . MET A 1 88 ? 6.072 -0.265 10.321 1.00 96.00 88 MET A N 1
ATOM 653 C CA . MET A 1 88 ? 5.071 0.646 10.895 1.00 96.00 88 MET A CA 1
ATOM 654 C C . MET A 1 88 ? 3.958 -0.081 11.675 1.00 96.00 88 MET A C 1
ATOM 656 O O . MET A 1 88 ? 3.042 0.560 12.191 1.00 96.00 88 MET A O 1
ATOM 660 N N . GLY A 1 89 ? 4.006 -1.414 11.744 1.00 96.06 89 GLY A N 1
ATOM 661 C CA . GLY A 1 89 ? 2.977 -2.255 12.352 1.00 96.06 89 GLY A CA 1
ATOM 662 C C . GLY A 1 89 ? 1.718 -2.422 11.495 1.00 96.06 89 GLY A C 1
ATOM 663 O O . GLY A 1 89 ? 0.649 -2.750 12.018 1.00 96.06 89 GLY A O 1
ATOM 664 N N . GLY A 1 90 ? 1.825 -2.175 10.187 1.00 96.75 90 GLY A N 1
ATOM 665 C CA . GLY A 1 90 ? 0.759 -2.400 9.216 1.00 96.75 90 GLY A CA 1
ATOM 666 C C . GLY A 1 90 ? 0.558 -3.878 8.893 1.00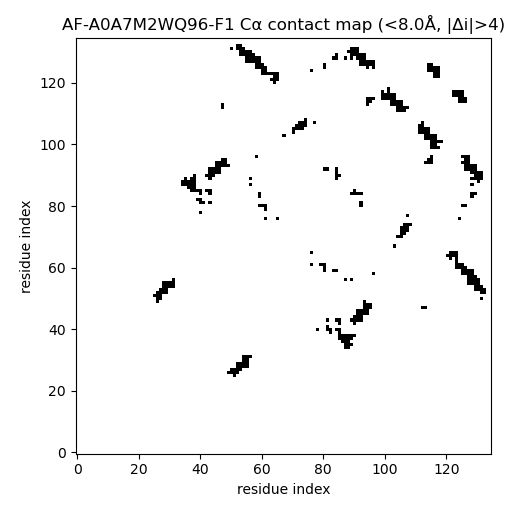 96.75 90 GLY A C 1
ATOM 667 O O . GLY A 1 90 ? 1.466 -4.696 9.005 1.00 96.75 90 GLY A O 1
ATOM 668 N N . ASN A 1 91 ? -0.652 -4.228 8.474 1.00 96.94 91 ASN A N 1
ATOM 669 C CA . ASN A 1 91 ? -0.991 -5.550 7.928 1.00 96.94 91 ASN A CA 1
ATOM 670 C C . ASN A 1 91 ? -1.564 -5.446 6.503 1.00 96.94 91 ASN A C 1
ATOM 672 O O . ASN A 1 91 ? -2.018 -6.441 5.938 1.00 96.94 91 ASN A O 1
ATOM 676 N N . GLY A 1 92 ? -1.558 -4.244 5.924 1.00 97.25 92 GLY A N 1
ATOM 677 C CA . GLY A 1 92 ? -2.002 -4.003 4.565 1.00 97.25 92 GLY A CA 1
ATOM 678 C C . GLY A 1 92 ? -1.171 -2.934 3.868 1.00 97.25 92 GLY A C 1
ATOM 679 O O . GLY A 1 92 ? -0.676 -1.989 4.489 1.00 97.25 92 GLY A O 1
ATOM 680 N N . LEU A 1 93 ? -1.056 -3.095 2.556 1.00 97.69 93 LEU A N 1
ATOM 681 C CA . LEU A 1 93 ? -0.403 -2.184 1.633 1.00 97.69 93 LEU A CA 1
ATOM 682 C C . LEU A 1 93 ? -1.425 -1.736 0.587 1.00 97.69 93 LEU A C 1
ATOM 684 O O . LEU A 1 93 ? -1.774 -2.500 -0.313 1.00 97.69 93 LEU A O 1
ATOM 688 N N . LEU A 1 94 ? -1.922 -0.507 0.712 1.00 97.44 94 LEU A N 1
ATOM 689 C CA . LEU A 1 94 ? -2.876 0.069 -0.232 1.00 97.44 94 LEU A CA 1
ATOM 690 C C . LEU A 1 94 ? -2.129 0.778 -1.365 1.00 97.44 94 LEU A C 1
ATOM 692 O O . LEU A 1 94 ? -1.485 1.808 -1.152 1.00 97.44 94 LEU A O 1
ATOM 696 N N . LEU A 1 95 ? -2.262 0.260 -2.585 1.00 96.00 95 LEU A N 1
ATOM 697 C CA . LEU A 1 95 ? -1.660 0.778 -3.819 1.00 96.00 95 LEU A CA 1
ATOM 698 C C . LEU A 1 95 ? -2.431 1.988 -4.375 1.00 96.00 95 LEU A C 1
ATOM 700 O O . LEU A 1 95 ? -2.662 2.139 -5.575 1.00 96.00 95 LEU A O 1
ATOM 704 N N . GLN A 1 96 ? -2.837 2.878 -3.475 1.00 94.31 96 GLN A N 1
ATOM 705 C CA . GLN A 1 96 ? -3.444 4.161 -3.784 1.00 94.31 96 GLN A CA 1
ATOM 706 C C . GLN A 1 96 ? -2.807 5.226 -2.903 1.00 94.31 96 GLN A C 1
ATOM 708 O O . GLN A 1 96 ? -2.668 5.045 -1.692 1.00 94.31 96 GLN A O 1
ATOM 713 N N . VAL A 1 97 ? -2.444 6.351 -3.515 1.00 92.06 97 VAL A N 1
ATOM 714 C CA . VAL A 1 97 ? -1.951 7.528 -2.802 1.00 92.06 97 VAL A CA 1
ATOM 715 C C . VAL A 1 97 ? -2.706 8.755 -3.333 1.00 92.06 97 VAL A C 1
ATOM 717 O O . VAL A 1 97 ? -2.650 8.993 -4.541 1.00 92.06 97 VAL A O 1
ATOM 720 N N . PRO A 1 98 ? -3.405 9.536 -2.481 1.00 84.88 98 PRO A N 1
ATOM 721 C CA . PRO A 1 98 ? -4.372 10.553 -2.921 1.00 84.88 98 PRO A CA 1
ATOM 722 C C . PRO A 1 98 ? -3.851 11.581 -3.939 1.00 84.88 98 PRO A C 1
ATOM 724 O O . PRO A 1 98 ? -4.584 12.002 -4.830 1.00 84.88 98 PRO A O 1
ATOM 727 N N . GLU A 1 99 ? -2.582 11.977 -3.835 1.00 82.88 99 GLU A N 1
ATOM 728 C CA . GLU A 1 99 ? -2.003 13.053 -4.653 1.00 82.88 99 GLU A CA 1
ATOM 729 C C . GLU A 1 99 ? -1.185 12.556 -5.858 1.00 82.88 99 GLU A C 1
ATOM 731 O O . GLU A 1 99 ? -0.759 13.350 -6.703 1.00 82.88 99 GLU A O 1
ATOM 736 N N . TYR A 1 100 ? -0.972 11.243 -5.981 1.00 82.25 100 TYR A N 1
ATOM 737 C CA . TYR A 1 100 ? -0.080 10.672 -6.989 1.00 82.25 100 TYR A CA 1
ATOM 738 C C . TYR A 1 100 ? -0.881 10.033 -8.115 1.00 82.25 100 TYR A C 1
ATOM 740 O O . TYR A 1 100 ? -1.634 9.080 -7.931 1.00 82.25 100 TYR A O 1
ATOM 748 N N . ARG A 1 101 ? -0.706 10.589 -9.317 1.00 82.69 101 ARG A N 1
ATOM 749 C CA . ARG A 1 101 ? -1.410 10.141 -10.525 1.00 82.69 101 ARG A CA 1
ATOM 750 C C . ARG A 1 101 ? -0.566 9.266 -11.442 1.00 82.69 101 ARG A C 1
ATOM 752 O O . ARG A 1 101 ? -1.136 8.564 -12.268 1.00 82.69 101 ARG A O 1
ATOM 759 N N . LEU A 1 102 ? 0.762 9.322 -11.324 1.00 88.62 102 LEU A N 1
ATOM 760 C CA . LEU A 1 102 ? 1.634 8.466 -12.121 1.00 88.62 102 LEU A CA 1
ATOM 761 C C . LEU A 1 102 ? 1.547 7.037 -11.596 1.00 88.62 102 LEU A C 1
ATOM 763 O O . LEU A 1 102 ? 1.567 6.812 -10.385 1.00 88.62 102 LEU A O 1
ATOM 767 N N . ARG A 1 103 ? 1.419 6.088 -12.519 1.00 88.69 103 ARG A N 1
ATOM 768 C CA . ARG A 1 103 ? 1.229 4.673 -12.221 1.00 88.69 103 ARG A CA 1
ATOM 769 C C . ARG A 1 103 ? 2.114 3.842 -13.139 1.00 88.69 103 ARG A C 1
ATOM 771 O O . ARG A 1 103 ? 2.216 4.146 -14.327 1.00 88.69 103 ARG A O 1
ATOM 778 N N . ALA A 1 104 ? 2.722 2.811 -12.577 1.00 87.56 104 ALA A N 1
ATOM 779 C CA . ALA A 1 104 ? 3.368 1.736 -13.310 1.00 87.56 104 ALA A CA 1
ATOM 780 C C . ALA A 1 104 ? 2.479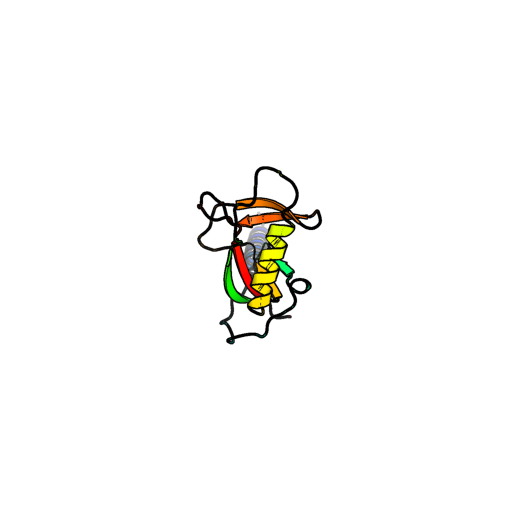 0.489 -13.260 1.00 87.56 104 ALA A C 1
ATOM 782 O O . ALA A 1 104 ? 1.717 0.302 -12.309 1.00 87.56 104 ALA A O 1
ATOM 783 N N . VAL A 1 105 ? 2.586 -0.356 -14.281 1.00 88.62 105 VAL A N 1
ATOM 784 C CA . VAL A 1 105 ? 1.936 -1.670 -14.330 1.00 88.62 105 VAL A CA 1
ATOM 785 C C . VAL A 1 105 ? 3.028 -2.727 -14.363 1.00 88.62 105 VAL A C 1
ATOM 787 O O . VAL A 1 105 ? 4.001 -2.580 -15.100 1.00 88.62 105 VAL A O 1
ATOM 790 N N . GLY A 1 106 ? 2.875 -3.776 -13.568 1.00 87.44 106 GLY A N 1
ATOM 791 C CA . GLY A 1 106 ? 3.779 -4.922 -13.555 1.00 87.44 106 GLY A CA 1
ATOM 792 C C . GLY A 1 106 ? 3.164 -6.073 -12.772 1.00 87.44 106 GLY A C 1
ATOM 793 O O . GLY A 1 106 ? 2.011 -5.973 -12.350 1.00 87.44 106 GLY A O 1
ATOM 794 N N . THR A 1 107 ? 3.904 -7.169 -12.610 1.00 89.56 107 THR A N 1
ATOM 795 C CA . THR A 1 107 ? 3.391 -8.361 -11.920 1.00 89.56 107 THR A CA 1
ATOM 796 C C . THR A 1 107 ? 4.084 -8.601 -10.585 1.00 89.56 107 THR A C 1
ATOM 798 O O . THR A 1 107 ? 5.258 -8.261 -10.412 1.00 89.56 107 THR A O 1
ATOM 801 N N . TYR A 1 108 ? 3.343 -9.174 -9.643 1.00 90.12 108 TYR A N 1
ATOM 802 C CA . TYR A 1 108 ? 3.825 -9.657 -8.352 1.00 90.12 108 TYR A CA 1
ATOM 803 C C . TYR A 1 108 ? 3.150 -10.984 -8.068 1.00 90.12 108 TYR A C 1
ATOM 805 O O . TYR A 1 108 ? 1.923 -11.048 -8.125 1.00 90.12 108 TYR A O 1
ATOM 813 N N . ASP A 1 109 ? 3.938 -12.025 -7.808 1.00 89.94 109 ASP A N 1
ATOM 814 C CA . ASP A 1 109 ? 3.433 -13.401 -7.729 1.00 89.94 109 ASP A CA 1
ATOM 815 C C . ASP A 1 109 ? 2.534 -13.761 -8.937 1.00 89.94 109 ASP A C 1
ATOM 817 O O . ASP A 1 109 ? 1.448 -14.304 -8.777 1.00 89.94 109 ASP A O 1
ATOM 821 N N . GLU A 1 110 ? 2.971 -13.396 -10.152 1.00 88.88 110 GLU A N 1
ATOM 822 C CA . GLU A 1 110 ? 2.263 -13.595 -11.439 1.00 88.88 110 GLU A CA 1
ATOM 823 C C . GLU A 1 110 ? 0.953 -12.800 -11.621 1.00 88.88 110 GLU A C 1
ATOM 825 O O . GLU A 1 110 ? 0.398 -12.765 -12.720 1.00 88.88 110 GLU A O 1
ATOM 830 N N . GLU A 1 111 ? 0.499 -12.075 -10.600 1.00 90.12 111 GLU A N 1
ATOM 831 C CA . GLU A 1 111 ? -0.705 -11.247 -10.652 1.00 90.12 111 GLU A CA 1
ATOM 832 C C . GLU A 1 111 ? -0.377 -9.801 -11.066 1.00 90.12 111 GLU A C 1
ATOM 834 O O . GLU A 1 111 ? 0.604 -9.221 -10.585 1.00 90.12 111 GLU A O 1
ATOM 839 N N . PRO A 1 112 ? -1.175 -9.169 -11.945 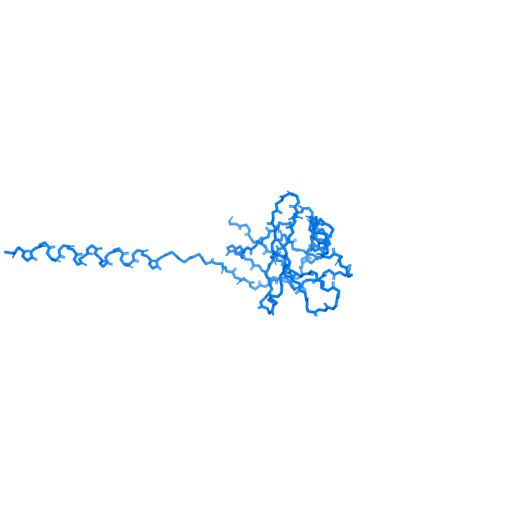1.00 90.94 112 PRO A N 1
ATOM 840 C CA . PRO A 1 112 ? -0.938 -7.799 -12.376 1.00 90.94 112 PRO A CA 1
ATOM 841 C C . PRO A 1 112 ? -1.368 -6.776 -11.313 1.00 90.94 112 PRO A C 1
ATOM 843 O O . PRO A 1 112 ? -2.501 -6.780 -10.826 1.00 90.94 112 PRO A O 1
ATOM 846 N N . TYR A 1 113 ? -0.491 -5.813 -11.031 1.00 91.94 113 TYR A N 1
ATOM 847 C CA . TYR A 1 113 ? -0.755 -4.696 -10.127 1.00 91.94 113 TYR A CA 1
ATOM 848 C C . TYR A 1 113 ? -0.487 -3.347 -10.780 1.00 91.94 113 TYR A C 1
ATOM 850 O O . TYR A 1 113 ? 0.411 -3.179 -11.609 1.00 91.94 113 TYR A O 1
ATOM 858 N N . ILE A 1 114 ? -1.267 -2.357 -10.349 1.00 91.81 114 ILE A N 1
ATOM 859 C CA . ILE A 1 114 ? -1.067 -0.953 -10.687 1.00 91.81 114 ILE A CA 1
ATOM 860 C C . ILE A 1 114 ? -0.471 -0.260 -9.466 1.00 91.81 114 ILE A C 1
ATOM 862 O O . ILE A 1 114 ? -1.139 -0.128 -8.441 1.00 91.81 114 ILE A O 1
ATOM 866 N N . ILE A 1 115 ? 0.772 0.200 -9.579 1.00 91.12 115 ILE A N 1
ATOM 867 C CA . ILE A 1 115 ? 1.511 0.784 -8.457 1.00 91.12 115 ILE A CA 1
ATOM 868 C C . ILE A 1 115 ? 1.707 2.287 -8.691 1.00 91.12 115 ILE A C 1
ATOM 870 O O . ILE A 1 115 ? 2.198 2.678 -9.754 1.00 91.12 115 ILE A O 1
ATOM 874 N N . PRO A 1 116 ? 1.341 3.152 -7.730 1.00 92.56 116 PRO A N 1
ATOM 875 C CA . PRO A 1 116 ? 1.680 4.568 -7.773 1.00 92.56 116 PRO A CA 1
ATOM 876 C C . PRO A 1 116 ? 3.196 4.783 -7.791 1.00 92.56 116 PRO A C 1
ATOM 878 O O . PRO A 1 116 ? 3.926 4.150 -7.035 1.00 92.56 116 PRO A O 1
ATOM 881 N N . ILE A 1 117 ? 3.667 5.716 -8.612 1.00 90.25 117 ILE A N 1
ATOM 882 C CA . ILE A 1 117 ? 5.077 6.123 -8.653 1.00 90.25 117 ILE A CA 1
ATOM 883 C C . ILE A 1 117 ? 5.198 7.633 -8.446 1.00 90.25 117 ILE A C 1
ATOM 885 O O . ILE A 1 117 ? 4.285 8.403 -8.774 1.00 90.25 117 ILE A O 1
ATOM 889 N N . ASP A 1 118 ? 6.320 8.080 -7.891 1.00 87.56 118 ASP A N 1
ATOM 890 C CA . ASP A 1 118 ? 6.598 9.507 -7.777 1.00 87.56 118 ASP A CA 1
ATOM 891 C C . ASP A 1 118 ? 7.024 10.136 -9.118 1.00 87.56 118 ASP A C 1
ATOM 893 O O . ASP A 1 118 ? 7.291 9.466 -10.114 1.00 87.56 118 ASP A O 1
ATOM 897 N N . LYS A 1 119 ? 7.054 11.473 -9.152 1.00 84.62 119 LYS A N 1
ATOM 898 C CA . LYS A 1 119 ? 7.471 12.249 -10.333 1.00 84.62 119 LYS A CA 1
ATOM 899 C C . LYS A 1 119 ? 8.993 12.417 -10.434 1.00 84.62 119 LYS A C 1
ATOM 901 O O . LYS A 1 119 ? 9.454 13.218 -11.246 1.00 84.62 119 LYS A O 1
ATOM 906 N N . SER A 1 120 ? 9.769 11.764 -9.568 1.00 81.88 120 SER A N 1
ATOM 907 C CA . SER A 1 120 ? 11.223 11.911 -9.574 1.00 81.88 120 SER A CA 1
ATOM 908 C C . SER A 1 120 ? 11.832 11.182 -10.776 1.00 81.88 120 SER A C 1
ATOM 910 O O . SER A 1 120 ? 11.187 10.349 -11.413 1.00 81.88 120 SER A O 1
ATOM 912 N N . LYS A 1 121 ? 13.103 11.463 -11.083 1.00 77.88 121 LYS A N 1
ATOM 913 C CA . LYS A 1 121 ? 13.828 10.736 -12.138 1.00 77.88 121 LYS A CA 1
ATOM 914 C C . LYS A 1 121 ? 13.934 9.237 -11.844 1.00 77.88 121 LYS A C 1
ATOM 916 O O . LYS A 1 121 ? 13.923 8.446 -12.780 1.00 77.88 121 LYS A O 1
ATOM 921 N N . THR A 1 122 ? 14.017 8.858 -10.567 1.00 77.94 122 THR A N 1
ATOM 922 C CA . THR A 1 122 ? 14.113 7.456 -10.139 1.00 77.94 122 THR A CA 1
ATOM 923 C C . THR A 1 122 ? 12.759 6.749 -10.150 1.00 77.94 122 THR A C 1
ATOM 925 O O . THR A 1 122 ? 12.729 5.523 -10.135 1.00 77.94 122 THR A O 1
ATOM 928 N N . ARG A 1 123 ? 11.650 7.505 -10.247 1.00 82.38 123 ARG A N 1
ATOM 929 C CA . ARG A 1 123 ? 10.275 6.989 -10.295 1.00 82.38 123 ARG A CA 1
ATOM 930 C C . ARG A 1 123 ? 10.016 6.013 -9.143 1.00 82.38 123 ARG A C 1
ATOM 932 O O . ARG A 1 123 ? 9.630 4.876 -9.375 1.00 82.38 123 ARG A O 1
ATOM 939 N N . ASN A 1 124 ? 10.273 6.424 -7.902 1.00 88.19 124 ASN A N 1
ATOM 940 C CA . ASN A 1 124 ? 10.141 5.512 -6.762 1.00 88.19 124 ASN A CA 1
ATOM 941 C C . ASN A 1 124 ? 8.690 5.041 -6.631 1.00 88.19 124 ASN A C 1
ATOM 943 O O . ASN A 1 124 ? 7.759 5.840 -6.782 1.00 88.19 124 ASN A O 1
ATOM 947 N N . ALA A 1 125 ? 8.505 3.764 -6.318 1.00 91.19 125 ALA A N 1
ATOM 948 C CA . ALA A 1 125 ? 7.190 3.208 -6.062 1.00 91.19 125 ALA A CA 1
ATOM 949 C C . ALA A 1 125 ? 6.651 3.729 -4.735 1.00 91.19 125 ALA A C 1
ATOM 951 O O . ALA A 1 125 ? 7.406 3.995 -3.797 1.00 91.19 125 ALA A O 1
ATOM 952 N N . MET A 1 126 ? 5.337 3.873 -4.654 1.00 93.56 126 MET A N 1
ATOM 953 C CA . MET A 1 126 ? 4.659 4.437 -3.502 1.00 93.56 126 MET A CA 1
ATOM 954 C C . MET A 1 126 ? 3.419 3.639 -3.145 1.00 93.56 126 MET A C 1
ATOM 956 O O . MET A 1 126 ? 2.699 3.149 -4.014 1.00 93.56 126 MET A O 1
ATOM 960 N N . ALA A 1 127 ? 3.126 3.587 -1.853 1.00 96.31 127 ALA A N 1
ATOM 961 C CA . ALA A 1 127 ? 1.907 2.990 -1.339 1.00 96.31 127 ALA A CA 1
ATOM 962 C C . ALA A 1 127 ? 1.528 3.608 0.009 1.00 96.31 127 ALA A C 1
ATOM 964 O O . ALA A 1 127 ? 2.343 4.251 0.676 1.00 96.31 127 ALA A O 1
ATOM 965 N N . THR A 1 128 ? 0.282 3.397 0.418 1.00 97.56 128 THR A N 1
ATOM 966 C CA . THR A 1 128 ? -0.190 3.752 1.755 1.00 97.56 128 THR A CA 1
ATOM 967 C C . THR A 1 128 ? -0.094 2.520 2.651 1.00 97.56 128 THR A C 1
ATOM 969 O O . THR A 1 128 ? -0.754 1.511 2.399 1.00 97.56 128 THR A O 1
ATOM 972 N N . ALA A 1 129 ? 0.722 2.592 3.703 1.00 97.50 129 ALA A N 1
ATOM 973 C CA . ALA A 1 129 ? 0.738 1.593 4.763 1.00 97.50 129 ALA A CA 1
ATOM 974 C C . ALA A 1 129 ? -0.544 1.729 5.591 1.00 97.50 129 ALA A C 1
ATOM 976 O O . ALA A 1 129 ? -0.880 2.824 6.060 1.00 97.50 129 ALA A O 1
ATOM 977 N N . ILE A 1 130 ? -1.264 0.621 5.759 1.00 97.19 130 ILE A N 1
ATOM 978 C CA . ILE A 1 130 ? -2.548 0.599 6.456 1.00 97.19 130 ILE A CA 1
ATOM 979 C C . ILE A 1 130 ? -2.615 -0.512 7.503 1.00 97.19 130 ILE A C 1
ATOM 981 O O . ILE A 1 130 ? -1.921 -1.532 7.425 1.00 97.19 130 ILE A O 1
ATOM 985 N N . TYR A 1 131 ? -3.502 -0.316 8.475 1.00 96.81 131 TYR A N 1
ATOM 986 C CA . TYR A 1 131 ? -3.930 -1.363 9.392 1.00 96.81 131 TYR A CA 1
ATOM 987 C C . TYR A 1 131 ? -5.404 -1.684 9.159 1.00 96.81 131 TYR A C 1
ATOM 989 O O . TYR A 1 131 ? -6.282 -0.869 9.429 1.00 96.81 131 TYR A O 1
AT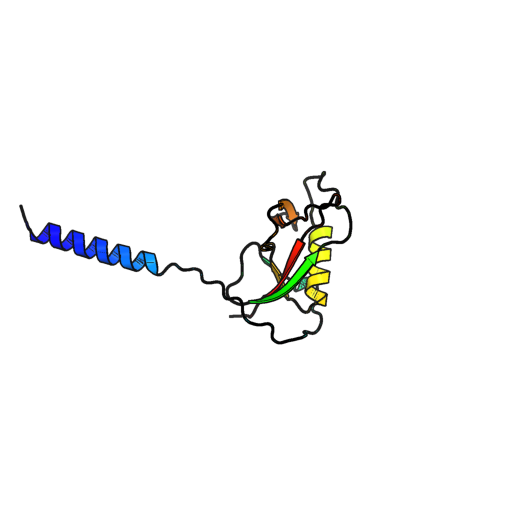OM 997 N N . VAL A 1 132 ? -5.683 -2.873 8.643 1.00 95.75 132 VAL A N 1
ATOM 998 C CA . VAL A 1 132 ? -7.024 -3.380 8.363 1.00 95.75 132 VAL A CA 1
ATOM 999 C C . VAL A 1 132 ? -7.572 -4.075 9.599 1.00 95.75 132 VAL A C 1
ATOM 1001 O O . VAL A 1 132 ? -6.975 -5.030 10.109 1.00 95.75 132 VAL A O 1
ATOM 1004 N N . HIS A 1 133 ? -8.742 -3.632 10.054 1.00 91.75 133 HIS A N 1
ATOM 1005 C CA . HIS A 1 133 ? -9.471 -4.328 11.107 1.00 91.75 133 HIS A CA 1
ATOM 1006 C C . HIS A 1 133 ? -10.201 -5.530 10.512 1.00 91.75 133 HIS A C 1
ATOM 1008 O O . HIS A 1 133 ? -10.899 -5.405 9.503 1.00 91.75 133 HIS A O 1
ATOM 1014 N N . LYS A 1 134 ? -10.075 -6.693 11.158 1.00 81.44 134 LYS A N 1
ATOM 1015 C CA . LYS A 1 134 ? -10.941 -7.834 10.848 1.00 81.44 134 LYS A CA 1
ATOM 1016 C C . LYS A 1 134 ? -12.398 -7.433 11.105 1.00 81.44 134 LYS A C 1
ATOM 1018 O O . LYS A 1 134 ? -12.668 -6.681 12.043 1.00 81.44 134 LYS A O 1
ATOM 1023 N N . LYS A 1 135 ? -13.291 -7.892 10.228 1.00 59.91 135 LYS A N 1
ATOM 1024 C CA . LYS A 1 135 ? -14.736 -7.795 10.447 1.00 59.91 135 LYS A CA 1
ATOM 1025 C C . LYS A 1 135 ? -15.149 -8.628 11.652 1.00 59.91 135 LYS A C 1
ATOM 1027 O O . LYS A 1 135 ? -14.500 -9.676 11.874 1.00 59.91 135 LYS A O 1
#

Solvent-accessible surface area (backbone atoms only — not comparable to full-atom values): 7719 Å² total; per-residue (Å²): 134,69,70,68,59,60,57,52,52,53,52,52,54,52,53,54,59,57,60,66,72,69,77,68,90,68,55,41,81,45,83,65,92,66,94,49,70,60,48,51,41,89,60,36,42,82,27,80,63,83,61,60,40,29,22,69,76,45,79,48,66,50,88,58,66,64,75,80,81,63,81,51,74,40,49,70,61,52,50,51,47,26,43,56,20,4,60,61,31,15,41,23,38,30,34,54,50,98,89,52,80,47,67,47,74,38,18,47,95,88,41,82,44,63,38,25,26,49,92,53,97,42,42,27,44,36,31,23,20,18,37,65,60,83,130

Mean predicted aligned error: 9.68 Å

pLDDT: mean 83.55, std 14.51, range [46.25, 97.88]

Organism: NCBI:txid2807512

Foldseek 3Di:
DDPVVVVVVVVVVVVVVVVVVPPDLAADEDEDPDFAAFADLVLEAEAQDRDNYKYFLFKDWDPFQDPLVDAEECAVQSSRQSNVLRNRVFRYWHQDDPPFDDWRWHDYPNHIDIFTFDPDPSRITMTTRMHDDDD

Sequence (135 aa):
MNLSLLRQSSFVVMLVSTMMLLCGCGSTVVPTTGPRPATSPAAVALFQDPPSKYEVLGIIKTEGSFEWEEVGQMQKVIDELKEKAAAMGGNGLLLQVPEYRLRAVGTYDEEPYIIPIDKSKTRNAMATAIYVHKK